Protein AF-S9SVH3-F1 (afdb_monomer_lite)

Foldseek 3Di:
DPDDFDFDDVGDTDPVLVVLLVVLVVLVVLLVVLVVVLPDPPDDPVVNVVSVVSNVVSVVSNVVSQVVCVVVVGRD

Sequence (76 aa):
MKGNPVPKPGGGYWNHLQEMQDSYKGLSKIKRGLEGSLQNPNLSDSIRKTLQDSLSKANTNLKKIEDLFAPFGGVK

Structure (mmCIF, N/CA/C/O 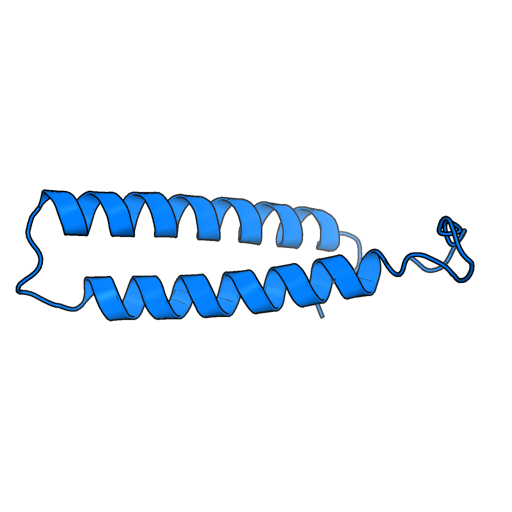backbone):
data_AF-S9SVH3-F1
#
_entry.id   AF-S9SVH3-F1
#
loop_
_atom_site.group_PDB
_atom_site.id
_atom_site.type_symbol
_atom_site.label_atom_id
_atom_site.label_alt_id
_atom_site.label_comp_id
_atom_site.label_asym_id
_atom_site.label_entity_id
_atom_site.label_seq_id
_atom_site.pdbx_PDB_ins_code
_atom_site.Cartn_x
_atom_site.Cartn_y
_atom_site.Cartn_z
_atom_site.occupancy
_atom_site.B_iso_or_equiv
_atom_site.auth_seq_id
_atom_site.auth_comp_id
_atom_site.auth_asym_id
_atom_site.auth_atom_id
_atom_site.pdbx_PDB_model_num
ATOM 1 N N . MET A 1 1 ? 15.524 -7.344 -16.267 1.00 57.72 1 MET A N 1
ATOM 2 C CA . MET A 1 1 ? 14.606 -6.194 -16.464 1.00 57.72 1 MET A CA 1
ATOM 3 C C . MET A 1 1 ? 15.306 -4.864 -16.814 1.00 57.72 1 MET A C 1
ATOM 5 O O . MET A 1 1 ? 14.706 -3.819 -16.625 1.00 57.72 1 MET A O 1
ATOM 9 N N . LYS A 1 2 ? 16.529 -4.837 -17.375 1.00 60.47 2 LYS A N 1
ATOM 10 C CA . LYS A 1 2 ? 17.184 -3.580 -17.816 1.00 60.47 2 LYS A CA 1
ATOM 11 C C . LYS A 1 2 ? 17.334 -3.488 -19.341 1.00 60.47 2 LYS A C 1
ATOM 13 O O . LYS A 1 2 ? 18.415 -3.208 -19.838 1.00 60.47 2 LYS A O 1
ATOM 18 N N . GLY A 1 3 ? 16.273 -3.777 -20.087 1.00 61.81 3 GLY A N 1
ATOM 19 C CA . GLY A 1 3 ? 16.303 -3.684 -21.547 1.00 61.81 3 GLY A CA 1
ATOM 20 C C . GLY A 1 3 ? 15.249 -2.705 -22.032 1.00 61.81 3 GLY A C 1
ATOM 21 O O . GLY A 1 3 ? 14.084 -3.072 -22.029 1.00 61.81 3 GLY A O 1
ATOM 22 N N . ASN A 1 4 ? 15.680 -1.511 -22.450 1.00 75.06 4 ASN A N 1
ATOM 23 C CA . ASN A 1 4 ? 14.898 -0.398 -23.015 1.00 75.06 4 ASN A CA 1
ATOM 24 C C . ASN A 1 4 ? 14.342 0.645 -22.009 1.00 75.06 4 ASN A C 1
ATOM 26 O O . ASN A 1 4 ? 13.179 0.573 -21.610 1.00 75.06 4 ASN A O 1
ATOM 30 N N . PRO A 1 5 ? 15.166 1.617 -21.567 1.00 80.44 5 PRO A N 1
ATOM 31 C CA . PRO A 1 5 ? 14.722 2.691 -20.681 1.00 80.44 5 PRO A CA 1
ATOM 32 C C . PRO A 1 5 ? 13.807 3.687 -21.415 1.00 80.44 5 PRO A C 1
ATOM 34 O O . PRO A 1 5 ? 14.104 4.118 -22.526 1.00 80.44 5 PRO A O 1
ATOM 37 N N . VAL A 1 6 ? 12.705 4.088 -20.776 1.00 85.19 6 VAL A N 1
ATOM 38 C CA . VAL A 1 6 ? 11.725 5.017 -21.366 1.00 85.19 6 VAL A CA 1
ATOM 39 C C . VAL A 1 6 ? 12.136 6.465 -21.067 1.00 85.19 6 VAL A C 1
ATOM 41 O O . VAL A 1 6 ? 12.309 6.794 -19.891 1.00 85.19 6 VAL A O 1
ATOM 44 N N . PRO A 1 7 ? 12.300 7.345 -22.071 1.00 90.94 7 PRO A N 1
ATOM 45 C CA . PRO A 1 7 ? 12.680 8.738 -21.844 1.00 90.94 7 PRO A CA 1
ATOM 46 C C . PRO A 1 7 ? 11.553 9.546 -21.184 1.00 90.94 7 PRO A C 1
ATOM 48 O O . PRO A 1 7 ? 10.368 9.301 -21.422 1.00 90.94 7 PRO A O 1
ATOM 51 N N . LYS A 1 8 ? 11.920 10.536 -20.361 1.00 90.69 8 LYS A N 1
ATOM 52 C CA . LYS A 1 8 ? 10.970 11.477 -19.742 1.00 90.69 8 LYS A CA 1
ATOM 53 C C . LYS A 1 8 ? 10.872 12.784 -20.543 1.00 90.69 8 LYS A C 1
ATOM 55 O O . LYS A 1 8 ? 11.890 13.243 -21.069 1.00 90.69 8 LYS A O 1
ATOM 60 N N . PRO A 1 9 ? 9.702 13.451 -20.573 1.00 85.25 9 PRO A N 1
ATOM 61 C CA . PRO A 1 9 ? 9.624 14.852 -20.983 1.00 85.25 9 PRO A CA 1
ATOM 62 C C . PRO A 1 9 ? 10.514 15.709 -20.068 1.00 85.25 9 PRO A C 1
ATOM 64 O O . PRO A 1 9 ? 10.374 15.648 -18.850 1.00 85.25 9 PRO A O 1
ATOM 67 N N . GLY A 1 10 ? 11.448 16.474 -20.640 1.00 88.81 10 GLY A N 1
ATOM 68 C CA . GLY A 1 10 ? 12.408 17.285 -19.873 1.00 88.81 10 GLY A CA 1
ATOM 69 C C . GLY A 1 10 ? 13.757 16.614 -19.578 1.00 88.81 10 GLY A C 1
ATOM 70 O O . GLY A 1 10 ? 14.601 17.227 -18.930 1.00 88.81 10 GLY A O 1
ATOM 71 N N . GLY A 1 11 ? 13.992 15.399 -20.088 1.00 89.38 11 GLY A N 1
ATOM 72 C CA . GLY A 1 11 ? 15.280 14.706 -20.003 1.00 89.38 11 GLY A CA 1
ATOM 73 C C . GLY A 1 11 ? 15.335 13.598 -18.946 1.00 89.38 11 GLY A C 1
ATOM 74 O O . GLY A 1 11 ? 14.529 13.532 -18.020 1.00 89.38 11 GLY A O 1
ATOM 75 N N . GLY A 1 12 ? 16.303 12.690 -19.101 1.00 89.56 12 GLY A N 1
ATOM 76 C CA . GLY A 1 12 ? 16.445 11.493 -18.268 1.00 89.56 12 GLY A CA 1
ATOM 77 C C . GLY A 1 12 ? 15.508 10.345 -18.667 1.00 89.56 12 GLY A C 1
ATOM 78 O O . GLY A 1 12 ? 14.833 10.394 -19.695 1.00 89.56 12 GLY A O 1
ATOM 79 N N . TYR A 1 13 ? 15.483 9.295 -17.841 1.00 90.25 13 TYR A N 1
ATOM 80 C CA . TYR A 1 13 ? 14.734 8.063 -18.102 1.00 90.25 13 TYR A CA 1
ATOM 81 C C . TYR A 1 13 ? 13.928 7.626 -16.884 1.00 90.25 13 TYR A C 1
ATOM 83 O O . TYR A 1 13 ? 14.359 7.807 -15.742 1.00 90.25 13 TYR A O 1
ATOM 91 N N . TRP A 1 14 ? 12.759 7.039 -17.118 1.00 88.69 14 TRP A N 1
ATOM 92 C CA . TRP A 1 14 ? 12.002 6.345 -16.085 1.00 88.69 14 TRP A CA 1
ATOM 93 C C . TRP A 1 14 ? 12.783 5.148 -15.555 1.00 88.69 14 TRP A C 1
ATOM 95 O O . TRP A 1 14 ? 13.393 4.394 -16.315 1.00 88.69 14 TRP A O 1
ATOM 105 N N . ASN A 1 15 ? 12.738 4.970 -14.235 1.00 90.19 15 ASN A N 1
ATOM 106 C CA . ASN A 1 15 ? 13.271 3.789 -13.577 1.00 90.19 15 ASN A CA 1
ATOM 107 C C . ASN A 1 15 ? 12.098 3.038 -12.953 1.00 90.19 15 ASN A C 1
ATOM 109 O O . ASN A 1 15 ? 11.963 2.971 -11.735 1.00 90.19 15 ASN A O 1
ATOM 113 N N . HIS A 1 16 ? 11.242 2.483 -13.815 1.00 87.69 16 HIS A N 1
ATOM 114 C CA . HIS A 1 16 ? 10.024 1.782 -13.406 1.00 87.69 16 HIS A CA 1
ATOM 115 C C . HIS A 1 16 ? 10.292 0.656 -12.407 1.00 87.69 16 HIS A C 1
ATOM 117 O O . HIS A 1 16 ? 9.478 0.408 -11.525 1.00 87.69 16 HIS A O 1
ATOM 123 N N . LEU A 1 17 ? 11.455 0.002 -12.503 1.00 89.25 17 LEU A N 1
ATOM 124 C CA . LEU A 1 17 ? 11.867 -0.999 -11.525 1.00 89.25 17 LEU A CA 1
ATOM 125 C C . LEU A 1 17 ? 11.972 -0.390 -10.119 1.00 89.25 17 LEU A C 1
ATOM 127 O O . LEU A 1 17 ? 11.335 -0.887 -9.193 1.00 89.25 17 LEU A O 1
ATOM 131 N N . GLN A 1 18 ? 12.727 0.703 -9.980 1.00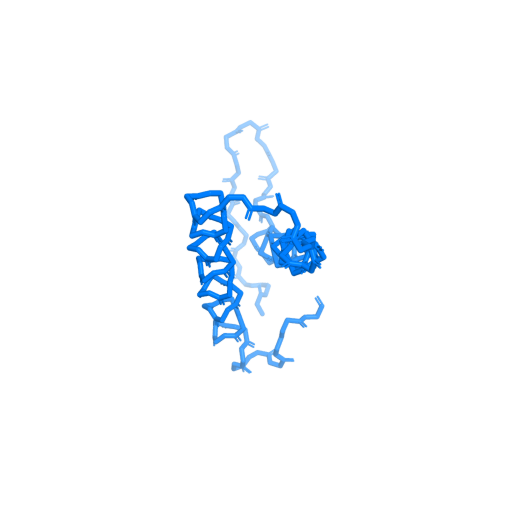 90.69 18 GLN A N 1
ATOM 132 C CA . GLN A 1 18 ? 12.869 1.407 -8.706 1.00 90.69 18 GLN A CA 1
ATOM 133 C C . GLN A 1 18 ? 11.532 1.982 -8.229 1.00 90.69 18 GLN A C 1
ATOM 135 O O . GLN A 1 18 ? 11.184 1.833 -7.065 1.00 90.69 18 GLN A O 1
ATOM 140 N N . GLU A 1 19 ? 10.748 2.577 -9.128 1.00 92.25 19 GLU A N 1
ATOM 141 C CA . GLU A 1 19 ? 9.434 3.152 -8.811 1.00 92.25 19 GLU A CA 1
ATOM 142 C C . GLU A 1 19 ? 8.471 2.097 -8.239 1.00 92.25 19 GLU A C 1
ATOM 144 O O . GLU A 1 19 ? 7.748 2.359 -7.274 1.00 92.25 19 GLU A O 1
ATOM 149 N N . MET A 1 20 ? 8.495 0.876 -8.779 1.00 93.75 20 MET A N 1
ATOM 150 C CA . MET A 1 20 ? 7.702 -0.241 -8.263 1.00 93.75 20 MET A C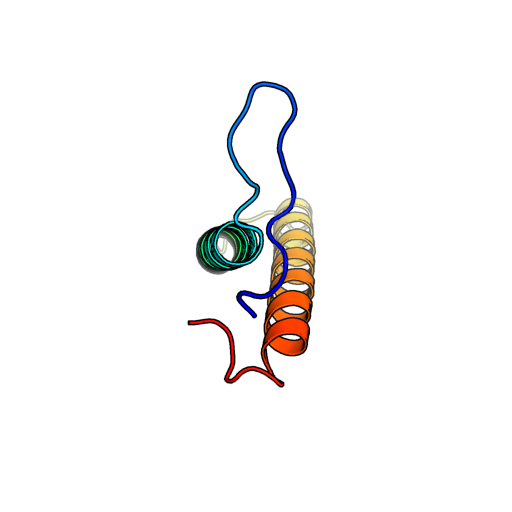A 1
ATOM 151 C C . MET A 1 20 ? 8.223 -0.759 -6.915 1.00 93.75 20 MET A C 1
ATOM 153 O O . MET A 1 20 ? 7.417 -1.049 -6.029 1.00 93.75 20 MET A O 1
ATOM 157 N N . GLN A 1 21 ? 9.545 -0.826 -6.716 1.00 94.00 21 GLN A N 1
ATOM 158 C CA . GLN A 1 21 ? 10.144 -1.181 -5.419 1.00 94.00 21 GLN A CA 1
ATOM 159 C C . GLN A 1 21 ? 9.800 -0.150 -4.332 1.00 94.00 21 GLN A C 1
ATOM 161 O O . GLN A 1 21 ? 9.411 -0.513 -3.217 1.00 94.00 21 GLN A O 1
ATOM 166 N N . ASP A 1 22 ? 9.864 1.138 -4.664 1.00 95.81 22 ASP A N 1
ATOM 167 C CA . ASP A 1 22 ? 9.503 2.229 -3.758 1.00 95.81 22 ASP A CA 1
ATOM 168 C C . ASP A 1 22 ? 8.010 2.192 -3.414 1.00 95.81 22 ASP A C 1
ATOM 170 O O . ASP A 1 22 ? 7.633 2.340 -2.246 1.00 95.81 22 ASP A O 1
ATOM 174 N N . SER A 1 23 ? 7.162 1.901 -4.404 1.00 96.19 23 SER A N 1
ATOM 175 C CA . SER A 1 23 ? 5.721 1.708 -4.209 1.00 96.19 23 SER A CA 1
ATOM 176 C C . SER A 1 23 ? 5.430 0.541 -3.265 1.00 96.19 23 SER A C 1
ATOM 178 O O . SER A 1 23 ? 4.646 0.686 -2.324 1.00 96.19 23 SER A O 1
ATOM 180 N N . TYR A 1 24 ? 6.106 -0.597 -3.445 1.00 97.38 24 TYR A N 1
ATOM 181 C CA . TYR A 1 24 ? 5.980 -1.757 -2.562 1.00 97.38 24 TYR A CA 1
ATOM 182 C C . TYR A 1 24 ? 6.392 -1.434 -1.119 1.00 97.38 24 TYR A C 1
ATOM 184 O O . TYR A 1 24 ? 5.678 -1.763 -0.164 1.00 97.38 24 TYR A O 1
ATOM 192 N N . LYS A 1 25 ? 7.511 -0.721 -0.940 1.00 97.69 25 LYS A N 1
ATOM 193 C CA . LYS A 1 25 ? 7.980 -0.259 0.374 1.00 97.69 25 LYS A CA 1
ATOM 194 C C . LYS A 1 25 ? 6.980 0.696 1.029 1.00 97.69 25 LYS A C 1
ATOM 196 O O . LYS A 1 25 ? 6.730 0.586 2.231 1.00 97.69 25 LYS A O 1
ATOM 201 N N . GLY A 1 26 ? 6.400 1.617 0.259 1.00 97.94 26 GLY A N 1
ATOM 202 C CA . GLY A 1 26 ? 5.362 2.540 0.719 1.00 97.94 26 GLY A CA 1
ATOM 203 C C . GLY A 1 26 ? 4.102 1.809 1.184 1.00 97.94 26 GLY A C 1
ATOM 204 O O . GLY A 1 26 ? 3.667 1.986 2.323 1.00 97.94 26 GLY A O 1
ATOM 205 N N . LEU A 1 27 ? 3.572 0.914 0.347 1.00 98.00 27 LEU A N 1
ATOM 206 C CA . LEU A 1 27 ? 2.402 0.092 0.668 1.00 98.00 27 LEU A CA 1
ATOM 207 C C . LEU A 1 27 ? 2.636 -0.795 1.896 1.00 98.00 27 LEU A C 1
ATOM 209 O O . LEU A 1 27 ? 1.758 -0.901 2.749 1.00 98.00 27 LEU A O 1
ATOM 213 N N . SER A 1 28 ? 3.835 -1.365 2.044 1.00 98.25 28 SER A N 1
ATOM 214 C CA . SER A 1 28 ? 4.204 -2.175 3.212 1.00 98.25 28 SER A CA 1
ATOM 215 C C . SER A 1 28 ? 4.177 -1.369 4.516 1.00 98.25 28 SER A C 1
ATOM 217 O O . SER A 1 28 ? 3.755 -1.877 5.554 1.00 98.25 28 SER A O 1
ATOM 219 N N . LYS A 1 29 ? 4.602 -0.098 4.483 1.00 98.44 29 LYS A N 1
ATOM 220 C CA . LYS A 1 29 ? 4.509 0.804 5.643 1.00 98.44 29 LYS A CA 1
ATOM 221 C C . LYS A 1 29 ? 3.057 1.151 5.970 1.00 98.44 29 LYS A C 1
ATOM 223 O O . LYS A 1 29 ? 2.678 1.094 7.136 1.00 98.44 29 LYS A O 1
ATOM 228 N N . ILE A 1 30 ? 2.253 1.465 4.952 1.00 98.38 30 ILE A N 1
ATOM 229 C CA . ILE A 1 30 ? 0.822 1.765 5.112 1.00 98.38 30 ILE A CA 1
ATOM 230 C C . ILE A 1 30 ? 0.095 0.567 5.727 1.00 98.38 30 ILE A C 1
ATOM 232 O O . ILE A 1 30 ? -0.614 0.736 6.715 1.00 98.38 30 ILE A O 1
ATOM 236 N N . LYS A 1 31 ? 0.330 -0.644 5.207 1.00 98.50 31 LYS A N 1
ATOM 237 C CA . LYS A 1 31 ? -0.211 -1.897 5.750 1.00 98.50 31 LYS A CA 1
ATOM 238 C C . LYS A 1 31 ? 0.055 -2.014 7.254 1.00 98.50 31 LYS A C 1
ATOM 240 O O . LYS A 1 31 ? -0.892 -2.149 8.020 1.00 98.50 31 LYS A O 1
ATOM 245 N N . ARG A 1 32 ? 1.318 -1.879 7.678 1.00 98.56 32 ARG A N 1
ATOM 246 C CA . ARG A 1 32 ? 1.705 -1.957 9.099 1.00 98.56 32 ARG A CA 1
ATOM 247 C C . ARG A 1 32 ? 1.009 -0.897 9.958 1.00 98.56 32 ARG A C 1
ATOM 249 O O . ARG A 1 32 ? 0.573 -1.196 11.063 1.00 98.56 32 ARG A O 1
ATOM 256 N N . GLY A 1 33 ? 0.883 0.333 9.455 1.00 98.56 33 GLY A N 1
ATOM 257 C CA . GLY A 1 33 ? 0.171 1.407 10.158 1.00 98.56 33 GLY A CA 1
ATOM 258 C C . GLY A 1 33 ? -1.327 1.130 10.317 1.00 98.56 33 GLY A C 1
ATOM 259 O O . GLY A 1 33 ? -1.898 1.403 11.374 1.00 98.56 33 GLY A O 1
ATOM 260 N N . LEU A 1 34 ? -1.961 0.542 9.300 1.00 98.50 34 LEU A N 1
ATOM 261 C CA 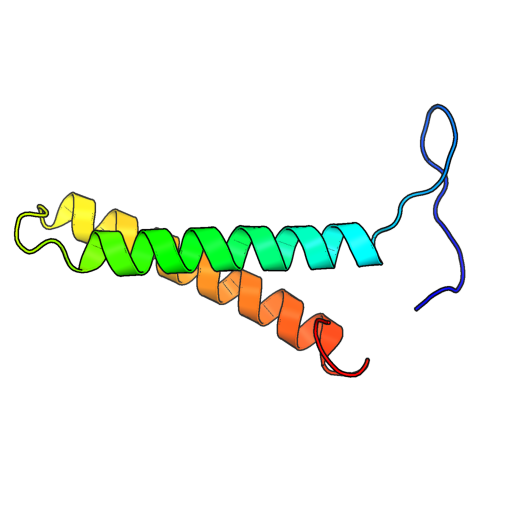. LEU A 1 34 ? -3.366 0.129 9.346 1.00 98.50 34 LEU A CA 1
ATOM 262 C C . LEU A 1 34 ? -3.580 -1.041 10.315 1.00 98.50 34 LEU A C 1
ATOM 264 O O . LEU A 1 34 ? -4.507 -0.994 11.119 1.00 98.50 34 LEU A O 1
ATOM 268 N N . GLU A 1 35 ? -2.707 -2.051 10.282 1.00 98.31 35 GLU A N 1
ATOM 269 C CA . GLU A 1 35 ? -2.723 -3.179 11.225 1.00 98.31 35 GLU A CA 1
ATOM 270 C C . GLU A 1 35 ? -2.590 -2.695 12.673 1.00 98.31 35 GLU A C 1
ATOM 272 O O . GLU A 1 35 ? -3.396 -3.080 13.516 1.00 98.31 35 GLU A O 1
ATOM 277 N N . GLY A 1 36 ? -1.644 -1.791 12.949 1.00 98.38 36 GLY A N 1
ATOM 278 C CA . GLY A 1 36 ? -1.492 -1.180 14.271 1.00 98.38 36 GLY A CA 1
ATOM 279 C C . GLY A 1 36 ? -2.715 -0.359 14.688 1.00 98.38 36 GLY A C 1
ATOM 280 O O . GLY A 1 36 ? -3.185 -0.473 15.815 1.00 98.38 36 GLY A O 1
ATOM 281 N N . SER A 1 37 ? -3.294 0.418 13.769 1.00 98.06 37 SER A N 1
ATOM 282 C CA . SER A 1 37 ? -4.499 1.211 14.057 1.00 98.06 37 SER A CA 1
ATOM 283 C C . SER A 1 37 ? -5.697 0.325 14.416 1.00 98.06 37 SER A C 1
ATOM 285 O O . SER A 1 37 ? -6.452 0.651 15.328 1.00 98.06 37 SER A O 1
ATOM 287 N N . LEU A 1 38 ? -5.853 -0.822 13.746 1.00 98.25 38 LEU A N 1
ATOM 288 C CA . LEU A 1 38 ? -6.937 -1.782 13.987 1.00 98.25 38 LEU A CA 1
ATOM 289 C C . LEU A 1 38 ? -6.867 -2.478 15.354 1.00 98.25 38 LEU A C 1
ATOM 291 O O . LEU A 1 38 ? -7.895 -2.985 15.816 1.00 98.25 38 LEU A O 1
ATOM 295 N N . GLN A 1 39 ? -5.700 -2.476 16.006 1.00 97.94 39 GLN A N 1
ATOM 296 C CA . GLN A 1 39 ? -5.527 -2.989 17.369 1.00 97.94 39 GLN A CA 1
ATOM 297 C C . GLN A 1 39 ? -6.167 -2.086 18.431 1.00 97.94 39 GLN A C 1
ATOM 299 O O . GLN A 1 39 ? -6.340 -2.525 19.564 1.00 97.94 39 GLN A O 1
ATOM 304 N N . ASN A 1 40 ? -6.550 -0.849 18.093 1.00 97.25 40 ASN A N 1
ATOM 305 C CA . ASN A 1 40 ? -7.253 0.024 19.025 1.00 97.25 40 ASN A CA 1
ATOM 306 C C . ASN A 1 40 ? -8.667 -0.536 19.329 1.00 97.25 40 ASN A C 1
ATOM 308 O O . ASN A 1 40 ? -9.506 -0.627 18.419 1.00 97.25 40 ASN A O 1
ATOM 312 N N . PRO A 1 41 ? -8.971 -0.895 20.594 1.00 96.00 41 PRO A N 1
ATOM 313 C CA . PRO A 1 41 ? -10.283 -1.425 20.961 1.00 96.00 41 PRO A CA 1
ATOM 314 C C . PRO A 1 41 ? -11.386 -0.359 20.905 1.00 96.00 41 PRO A C 1
ATOM 316 O O . PRO A 1 41 ? -12.548 -0.704 20.727 1.00 96.00 41 PRO A O 1
ATOM 319 N N . ASN A 1 42 ? -11.029 0.926 20.976 1.00 97.62 42 ASN A N 1
ATOM 320 C CA . ASN A 1 42 ? -11.967 2.048 21.068 1.00 97.62 42 ASN A CA 1
ATOM 321 C C . ASN A 1 42 ? -12.400 2.610 19.701 1.00 97.62 42 ASN A C 1
ATOM 323 O O . ASN A 1 42 ? -12.937 3.714 19.625 1.00 97.62 42 ASN A O 1
ATOM 327 N N . LEU A 1 43 ? -12.129 1.903 18.601 1.00 96.75 43 LEU A N 1
ATOM 328 C CA . LEU A 1 43 ? -12.604 2.312 17.279 1.00 96.75 43 LEU A CA 1
ATOM 329 C C . LEU A 1 43 ? -14.110 2.088 17.156 1.00 96.75 43 LEU A C 1
ATOM 331 O O . LEU A 1 43 ? -14.593 0.996 17.453 1.00 96.75 43 LEU A O 1
ATOM 335 N N . SER A 1 44 ? -14.822 3.078 16.617 1.00 97.94 44 SER A N 1
ATOM 336 C CA . SER A 1 44 ? -16.189 2.862 16.146 1.00 97.94 44 SER A CA 1
ATOM 337 C C . SER A 1 44 ? -16.211 1.848 15.000 1.00 97.94 44 SER A C 1
ATOM 339 O O . SER A 1 44 ? -15.240 1.716 14.244 1.00 97.94 44 SER A O 1
ATOM 341 N N . ASP A 1 45 ? -17.346 1.179 14.812 1.00 97.88 45 ASP A N 1
ATOM 342 C CA . ASP A 1 45 ? -17.510 0.187 13.744 1.00 97.88 45 ASP A CA 1
ATOM 343 C C . ASP A 1 45 ? -17.282 0.782 12.349 1.00 97.88 45 ASP A C 1
ATOM 345 O O . ASP A 1 45 ? -16.660 0.152 11.492 1.00 97.88 45 ASP A O 1
ATOM 349 N N . SER A 1 46 ? -17.706 2.030 12.128 1.00 98.06 46 SER A N 1
ATOM 350 C CA . SER A 1 46 ? -17.509 2.732 10.855 1.00 98.06 46 SER A CA 1
ATOM 351 C C . SER A 1 46 ? -16.031 2.993 10.547 1.00 98.06 46 SER A C 1
ATOM 353 O O . SER A 1 46 ? -15.575 2.766 9.420 1.00 98.06 46 SER A O 1
ATOM 355 N N . ILE A 1 47 ? -15.253 3.422 11.546 1.00 98.25 47 ILE A N 1
ATOM 356 C CA . ILE A 1 47 ? -13.812 3.653 11.387 1.00 98.25 47 ILE A CA 1
ATOM 357 C C . ILE A 1 47 ? -13.098 2.314 11.215 1.00 98.25 47 ILE A C 1
ATOM 359 O O . ILE A 1 47 ? -12.269 2.174 10.316 1.00 98.25 47 ILE A O 1
ATOM 363 N N . ARG A 1 48 ? -13.458 1.305 12.017 1.00 98.38 48 ARG A N 1
ATOM 364 C CA . ARG A 1 48 ? -12.916 -0.052 11.896 1.00 98.38 48 ARG A CA 1
ATOM 365 C C . ARG A 1 48 ? -13.115 -0.598 10.485 1.00 98.38 48 ARG A C 1
ATOM 367 O O . ARG A 1 48 ? -12.151 -1.069 9.883 1.00 98.38 48 ARG A O 1
ATOM 374 N N . LYS A 1 49 ? -14.322 -0.467 9.929 1.00 98.38 49 LYS A N 1
ATOM 375 C CA . LYS A 1 49 ? -14.637 -0.901 8.565 1.00 98.38 49 LYS A CA 1
ATOM 376 C C . LYS A 1 49 ? -13.807 -0.154 7.519 1.00 98.38 49 LYS A C 1
ATOM 378 O O . LYS A 1 49 ? -13.199 -0.784 6.658 1.00 98.38 49 LYS A O 1
ATOM 383 N N . THR A 1 50 ? -13.691 1.167 7.646 1.00 98.56 50 THR A N 1
ATOM 384 C CA . THR A 1 50 ? -12.871 2.000 6.745 1.00 98.56 50 THR A CA 1
ATOM 385 C C . THR A 1 50 ? -11.394 1.584 6.753 1.00 98.56 50 THR A C 1
ATOM 387 O O . THR A 1 50 ? -10.761 1.480 5.697 1.00 98.56 50 THR A O 1
ATOM 390 N N . LEU A 1 51 ? -10.836 1.305 7.935 1.00 98.56 51 LEU A N 1
ATOM 391 C CA . LEU A 1 51 ? -9.457 0.839 8.087 1.00 98.56 51 LEU A CA 1
ATOM 392 C C . LEU A 1 51 ? -9.265 -0.568 7.505 1.00 98.56 51 LEU A C 1
ATOM 394 O O . LEU A 1 51 ? -8.280 -0.804 6.807 1.00 98.56 51 LEU A O 1
ATOM 398 N N . GLN A 1 52 ? -10.214 -1.482 7.728 1.00 98.50 52 GLN A N 1
ATOM 399 C CA . GLN A 1 52 ? -10.193 -2.831 7.149 1.00 98.50 52 GLN A CA 1
ATOM 400 C C . GLN A 1 52 ? -10.255 -2.803 5.618 1.00 98.50 52 GLN A C 1
ATOM 402 O O . GLN A 1 52 ? -9.479 -3.495 4.959 1.00 98.50 52 GLN A O 1
ATOM 407 N N . ASP A 1 53 ? -11.126 -1.977 5.039 1.00 98.69 53 ASP A N 1
ATOM 408 C CA . ASP A 1 53 ? -11.246 -1.843 3.586 1.00 98.69 53 ASP A CA 1
ATOM 409 C C . ASP A 1 53 ? -9.968 -1.243 2.979 1.00 98.69 53 ASP A C 1
ATOM 411 O O . ASP A 1 53 ? -9.498 -1.680 1.925 1.00 98.69 53 ASP A O 1
ATOM 415 N N . SER A 1 54 ? -9.353 -0.283 3.674 1.00 98.56 54 SER A N 1
ATOM 416 C CA . SER A 1 54 ? -8.058 0.289 3.288 1.00 98.56 54 SER A CA 1
ATOM 417 C C . SER A 1 54 ? -6.929 -0.743 3.369 1.00 98.56 54 SER A C 1
ATOM 419 O O . SER A 1 54 ? -6.099 -0.823 2.461 1.00 98.56 54 SER A O 1
ATOM 421 N N . LEU A 1 55 ? -6.922 -1.582 4.410 1.00 98.69 55 LEU A N 1
ATOM 422 C CA . LEU A 1 55 ? -5.945 -2.658 4.583 1.00 98.69 55 LEU A CA 1
ATOM 423 C C . LEU A 1 55 ? -6.096 -3.720 3.487 1.00 98.69 55 LEU A C 1
ATOM 425 O O . LEU A 1 55 ? -5.104 -4.148 2.899 1.00 98.69 55 LEU A O 1
ATOM 429 N N . SER A 1 56 ? -7.332 -4.091 3.153 1.00 98.62 56 SER A N 1
ATOM 430 C CA . SER A 1 56 ? -7.635 -5.015 2.057 1.00 98.62 56 SER A CA 1
ATOM 431 C C . SER A 1 56 ? -7.127 -4.491 0.707 1.00 98.62 56 SER A C 1
ATOM 433 O O . SER A 1 56 ? -6.477 -5.218 -0.052 1.00 98.62 56 SER A O 1
ATOM 435 N N . LYS A 1 57 ? -7.314 -3.192 0.432 1.00 98.62 57 LYS A N 1
ATOM 436 C CA . LYS A 1 57 ? -6.760 -2.530 -0.761 1.00 98.62 57 LYS A CA 1
ATOM 437 C C . LYS A 1 57 ? -5.231 -2.532 -0.766 1.00 98.62 57 LYS A C 1
ATOM 439 O O . LYS A 1 57 ? -4.637 -2.814 -1.807 1.00 98.62 57 LYS A O 1
ATOM 444 N N . ALA A 1 58 ? -4.584 -2.240 0.364 1.00 98.50 58 ALA A N 1
ATOM 445 C CA . ALA A 1 58 ? -3.125 -2.282 0.469 1.00 98.50 58 ALA A CA 1
ATOM 446 C C . ALA A 1 58 ? -2.589 -3.695 0.186 1.00 98.50 58 ALA A C 1
ATOM 448 O O . ALA A 1 58 ? -1.704 -3.854 -0.652 1.00 98.50 58 ALA A O 1
ATOM 449 N N . ASN A 1 59 ? -3.189 -4.721 0.799 1.00 98.56 59 ASN A N 1
ATOM 450 C CA . ASN A 1 59 ? -2.835 -6.124 0.575 1.00 98.56 59 ASN A CA 1
ATOM 451 C C . ASN A 1 59 ? -3.036 -6.548 -0.887 1.00 98.56 59 ASN A C 1
ATOM 453 O O . ASN A 1 59 ? -2.158 -7.180 -1.466 1.00 98.56 59 ASN A O 1
ATOM 457 N N . THR A 1 60 ? -4.147 -6.149 -1.511 1.00 98.62 60 THR A N 1
ATOM 458 C CA . THR A 1 60 ? -4.416 -6.444 -2.928 1.00 98.62 60 THR A CA 1
ATOM 459 C C . THR A 1 60 ? -3.337 -5.859 -3.840 1.00 98.62 60 THR A C 1
ATOM 461 O O . THR A 1 60 ? -2.888 -6.520 -4.774 1.00 98.62 60 THR A O 1
ATOM 464 N N . ASN A 1 61 ? -2.900 -4.623 -3.588 1.00 98.06 61 ASN A N 1
ATOM 465 C CA . ASN A 1 61 ? -1.863 -3.991 -4.404 1.00 98.06 61 ASN A CA 1
ATOM 466 C C . ASN A 1 61 ? -0.473 -4.576 -4.138 1.00 98.06 61 ASN A C 1
ATOM 468 O O . ASN A 1 61 ? 0.261 -4.801 -5.094 1.00 98.06 61 ASN A O 1
ATOM 472 N N . LEU A 1 62 ? -0.133 -4.886 -2.882 1.00 98.31 62 LEU A N 1
ATOM 473 C CA . LEU A 1 62 ? 1.100 -5.611 -2.555 1.00 98.31 62 LEU A CA 1
ATOM 474 C C . LEU A 1 62 ? 1.167 -6.934 -3.318 1.00 98.31 62 LEU A C 1
ATOM 476 O O . LEU A 1 62 ? 2.149 -7.176 -4.014 1.00 98.31 62 LEU A O 1
ATOM 480 N N . LYS A 1 63 ? 0.082 -7.717 -3.294 1.00 98.00 63 LYS A N 1
ATOM 481 C CA . LYS A 1 63 ? 0.002 -8.998 -3.997 1.00 98.00 63 LYS A CA 1
ATOM 482 C C . LYS A 1 63 ? 0.206 -8.857 -5.507 1.00 98.00 63 LYS A C 1
ATOM 484 O O . LYS A 1 63 ? 0.967 -9.614 -6.093 1.00 98.00 63 LYS A O 1
ATOM 489 N N . LYS A 1 64 ? -0.395 -7.841 -6.137 1.00 97.62 64 LYS A N 1
ATOM 490 C CA . LYS A 1 64 ? -0.172 -7.556 -7.567 1.00 97.62 64 LYS A CA 1
ATOM 491 C C . LYS A 1 64 ? 1.298 -7.276 -7.886 1.00 97.62 64 LYS A C 1
ATOM 493 O O . LYS A 1 64 ? 1.784 -7.719 -8.922 1.00 97.62 64 LYS A O 1
ATOM 498 N N . ILE A 1 65 ? 1.997 -6.537 -7.021 1.00 95.88 65 ILE A N 1
ATOM 499 C CA . ILE A 1 65 ? 3.428 -6.262 -7.205 1.00 95.88 65 ILE A CA 1
ATOM 500 C C . ILE A 1 65 ? 4.241 -7.545 -6.994 1.00 95.88 65 ILE A C 1
ATOM 502 O O . ILE A 1 65 ? 5.105 -7.851 -7.807 1.00 95.88 65 ILE A O 1
ATOM 506 N N . GLU A 1 66 ? 3.947 -8.322 -5.951 1.00 96.75 66 GLU A N 1
ATOM 507 C CA . GLU A 1 66 ? 4.600 -9.613 -5.702 1.00 96.75 66 GLU A CA 1
ATOM 508 C C . GLU A 1 66 ? 4.452 -10.560 -6.896 1.00 96.75 66 GLU A C 1
ATOM 510 O O . GLU A 1 66 ? 5.447 -11.109 -7.361 1.00 96.75 66 GLU A O 1
ATOM 515 N N . ASP A 1 67 ? 3.240 -10.698 -7.436 1.00 96.75 67 ASP A N 1
ATOM 516 C CA . ASP A 1 67 ? 2.947 -11.563 -8.582 1.00 96.75 67 ASP A CA 1
ATOM 517 C C . ASP A 1 67 ? 3.654 -11.085 -9.854 1.00 96.75 67 ASP A C 1
ATOM 519 O O . ASP A 1 67 ? 4.206 -11.893 -10.600 1.00 96.75 67 ASP A O 1
ATOM 523 N N . LEU A 1 68 ? 3.706 -9.768 -10.078 1.00 94.56 68 LEU A N 1
ATOM 524 C CA . LEU A 1 68 ? 4.434 -9.180 -11.202 1.00 94.56 68 LEU A CA 1
ATOM 525 C C . LEU A 1 68 ? 5.939 -9.477 -11.129 1.00 94.56 68 LEU A C 1
ATOM 527 O O . LEU A 1 68 ? 6.581 -9.685 -12.157 1.00 94.56 68 LEU A O 1
ATOM 531 N N . PHE A 1 69 ? 6.508 -9.485 -9.925 1.00 93.69 69 PHE A N 1
ATOM 532 C CA . PHE A 1 69 ? 7.938 -9.681 -9.701 1.00 93.69 69 PHE A CA 1
ATOM 533 C C . PHE A 1 69 ? 8.328 -11.147 -9.478 1.00 93.69 69 PHE A C 1
ATOM 535 O O . PHE A 1 69 ? 9.509 -11.482 -9.594 1.00 93.69 69 PHE A O 1
ATOM 542 N N . ALA A 1 70 ? 7.372 -12.034 -9.192 1.00 95.12 70 ALA A N 1
ATOM 543 C CA . ALA A 1 70 ? 7.621 -13.442 -8.893 1.00 95.12 70 ALA A CA 1
ATOM 544 C C . ALA A 1 70 ? 8.456 -14.164 -9.973 1.00 95.12 70 ALA A C 1
ATOM 546 O O . ALA A 1 70 ? 9.460 -14.780 -9.605 1.00 95.12 70 ALA A O 1
ATOM 547 N N . PRO A 1 71 ? 8.178 -14.024 -11.290 1.00 94.62 71 PRO A N 1
ATOM 548 C CA . PRO A 1 71 ? 8.998 -14.649 -12.336 1.00 94.62 71 PRO A CA 1
ATOM 549 C C . PRO A 1 71 ? 10.438 -14.119 -12.410 1.00 94.62 71 PRO A C 1
ATOM 551 O O . PRO A 1 71 ? 11.291 -14.722 -13.057 1.00 94.62 71 PRO A O 1
ATOM 554 N N . PHE A 1 72 ? 10.720 -12.985 -11.765 1.00 90.31 72 PHE A N 1
ATOM 555 C CA . PHE A 1 72 ? 12.001 -12.278 -11.813 1.00 90.31 72 PHE A CA 1
ATOM 556 C C . PHE A 1 72 ? 12.795 -12.391 -10.502 1.00 90.31 72 PHE A C 1
ATOM 558 O O . PHE A 1 72 ? 13.759 -11.649 -10.298 1.00 90.31 72 PHE A O 1
ATOM 565 N N . GLY A 1 73 ? 12.415 -13.325 -9.623 1.00 90.62 73 GLY A N 1
ATOM 566 C CA . GLY A 1 73 ? 13.069 -13.552 -8.331 1.00 90.62 73 GLY A CA 1
ATOM 567 C C . GLY A 1 73 ? 12.483 -12.739 -7.174 1.00 90.62 73 GLY A C 1
ATOM 568 O O . GLY A 1 73 ? 13.137 -12.613 -6.140 1.00 90.62 73 GLY A O 1
ATOM 569 N N . GLY A 1 74 ? 11.271 -12.202 -7.339 1.00 90.56 74 GLY A N 1
ATOM 570 C CA . GLY A 1 74 ? 10.536 -11.480 -6.302 1.00 90.56 74 GLY A CA 1
ATOM 571 C C . GLY A 1 74 ? 10.908 -10.002 -6.178 1.00 90.56 74 GLY A C 1
ATOM 572 O O . GLY A 1 74 ? 11.775 -9.479 -6.884 1.00 9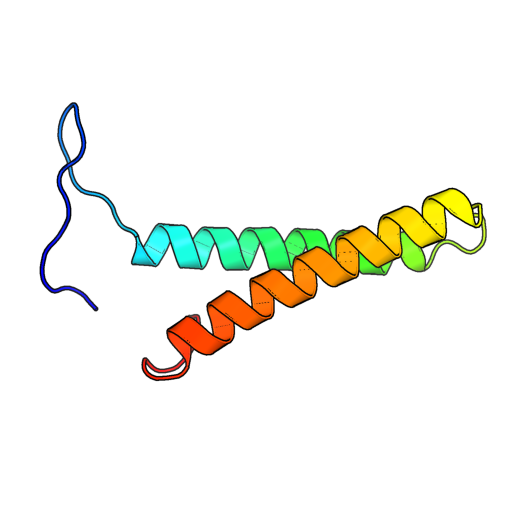0.56 74 GLY A O 1
ATOM 573 N N . VAL A 1 75 ? 10.204 -9.309 -5.281 1.00 88.56 75 VAL A N 1
ATOM 574 C CA . VAL A 1 75 ? 10.485 -7.907 -4.952 1.00 88.56 75 VAL A CA 1
ATOM 575 C C . VAL A 1 75 ? 11.703 -7.871 -4.029 1.00 88.56 75 VAL A C 1
ATOM 577 O O . VAL A 1 75 ? 11.656 -8.427 -2.932 1.00 88.56 75 VAL A O 1
ATOM 580 N N . LYS A 1 76 ? 12.795 -7.256 -4.489 1.00 74.56 76 LYS A N 1
ATOM 581 C CA . LYS A 1 76 ? 14.020 -7.034 -3.703 1.00 74.56 76 LYS A CA 1
ATOM 582 C C . LYS A 1 76 ? 13.997 -5.682 -3.015 1.00 74.56 76 LYS A C 1
ATOM 584 O O . LYS A 1 76 ? 13.581 -4.715 -3.697 1.00 74.56 76 LYS A O 1
#

Radius of gyration: 16.73 Å; chains: 1; bounding box: 35×32×44 Å

Organism: NCBI:txid1117108

pLDDT: mean 93.29, std 8.54, range [57.72, 98.69]

InterPro domains:
  IPR028948 tRNA nuclease CdiA, C-terminal domain [PF15605] (2-70)

Secondary structure (DSSP, 8-state):
--S-PPBPTTSSB--HHHHHHHHHHHHHHHHHHHHHHHT-TT--HHHHHHHHHHHHHHHHHHHHHHHHHGGGT---

=== Feature glossary ===
The record interleaves many kinds of information about one protein. Here is each kind framed as the question it answers.

Q: What known structures does this most resemble?
A: Structural nearest neighbors (via Foldseek easy-search vs the PDB). Reported per hit: target PDB id, E-value, and alignment TM-score. A TM-score above ~0.5 is the conventional threshold for 'same fold'.

Q: Where is each backbone atom in 3D?
A: The mmCIF table is the protein's shape written out atom by atom. For each backbone N, Cα, C, and carbonyl O, it records an (x, y, z) coordinate triple in Å plus the residue type, chain letter, and residue number.

Q: What are the backbone torsion angles?
A: The φ/ψ torsion pair specifies the backbone conformation at each residue. φ rotates about the N–Cα bond, ψ about the Cα–C bond. Steric clashes forbid most of the (φ, ψ) plane — the allowed regions (α-helix basin, β-sheet basin, left-handed helix) are the Ramachandran-allowed regions.

Q: Which residues are buried vs exposed?
A: Solvent-accessible surface area (SASA) is the area in Å² traced out by the centre of a 1.4 Å probe sphere (a water molecule) rolled over the protein's van der Waals surface (Shrake–Rupley / Lee–Richards construction). Buried residues have near-zero SASA; fully exposed residues can exceed 200 Å². The total SASA scales roughly with the number of surface residues.

Q: How confident is the AlphaFold model at each residue?
A: pLDDT is the predicted lDDT-Cα score: AlphaFold's confidence that the local environment of each residue (all inter-atomic distances within 15 Å) is correctly placed. It is a per-residue number between 0 and 100, with higher meaning more reliable.

Q: What does the local fold look like, residue by residue?
A: 3Di is Foldseek's structural alphabet. Each residue is assigned one of twenty discrete states based on how its Cα sits relative to its spatial (not sequential) neighbors. Aligning 3Di strings finds structural homologs roughly as well as full 3D superposition, but orders of magnitude faster.

Q: How big and how compact is the whole molecule?
A: Radius of gyration (Rg) is the root-mean-square distance of Cα atoms from their centroid — a single number for overall size and compactness. A globular domain of N residues has Rg ≈ 2.2·N^0.38 Å; an extended or disordered chain has a much larger Rg. The Cα contact count is the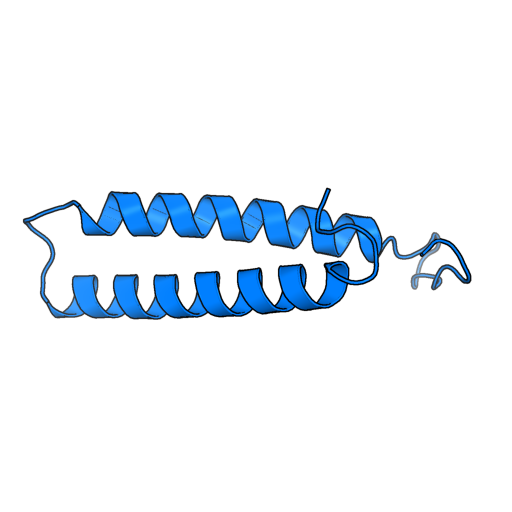 number of residue pairs whose Cα atoms are within 8 Å and are more than four positions apart in sequence — a standard proxy for tertiary packing density. The bounding box is the smallest axis-aligned box enclosing all Cα atoms.

Q: Which residues are in helices, strands, or loops?
A: DSSP 8-state secondary structure assigns each residue one of H (α-helix), G (3₁₀-helix), I (π-helix), E (extended β-strand), B (isolated β-bridge), T (hydrogen-bonded turn), S (bend), or '-' (coil). The assignment is computed from backbone hydrogen-bond geometry via the Kabsch–Sander algorithm.

Q: How mobile is each atom in the crystal?
A: Crystallographic B-factors measure how much each atom's electron density is smeared out, in Å². They rise in mobile loops and surface residues and fall in the buried interior. In AlphaFold models this column is repurposed to hold pLDDT instead.

Q: What if only a Cα trace is available?
A: P-SEA three-state annotation labels each residue as helix, strand, or coil based purely on the geometry of the Cα trace. It serves as a fallback when the full backbone (and thus DSSP) is unavailable.

Q: What family and function is it annotated with?
A: Database cross-references. InterPro integrates a dozen domain/family signature databases into unified entries with residue-range hits. GO terms attach function/process/location labels with evidence codes. CATH codes position the fold in a four-level structural taxonomy. Organism is the NCBI-taxonomy species name.

Q: Are the domains correctly placed relative to each other?
A: Predicted Aligned Error (PAE) is an AlphaFold confidence matrix: entry (i, j) is the expected error in the position of residue j, in ångströms, when the prediction is superimposed on the true structure at residue i. Low PAE within a block of residues means that block is internally rigid and well-predicted; high PAE between two blocks means their relative placement is uncertain even if each block individually is confident.

Q: What do the diagnostic plots show?
A: Three diagnostic plots accompany the record. The Cα contact map visualizes the tertiary structure as a 2D adjacency matrix (8 Å cutoff, sequence-local contacts suppressed). The Ramachandran plot shows the distribution of backbone (φ, ψ) torsions, with points in the α and β basins reflecting secondary structure content. The PAE plot shows AlphaFold's inter-residue confidence as a color matrix.

Q: What is the amino-acid chain?
A: Primary structure: the covalent order of the twenty standard amino acids along the backbone. Two proteins with the same sequence will (almost always) fold to the same structure; two with 30% identity often share a fold but not the details.

Q: What do the rendered images show?
A: The six renders are orthographic views along the three Cartesian axes in both directions. Representation (cartoon, sticks, or surface) and color scheme (sequence-rainbow or by-chain) vary across proteins so the training set covers all the common visualization conventions.